Protein AF-A0A354CUE6-F1 (afdb_monomer_lite)

Structure (mmCIF, N/CA/C/O backbone):
data_AF-A0A354CUE6-F1
#
_entry.id   AF-A0A354CUE6-F1
#
loop_
_atom_site.group_PDB
_atom_site.id
_atom_site.type_symbol
_atom_site.label_atom_id
_atom_site.label_alt_id
_atom_site.label_comp_id
_atom_site.label_asym_id
_atom_site.label_entity_id
_atom_site.label_seq_id
_atom_site.pdbx_PDB_ins_code
_atom_site.Cartn_x
_atom_site.Cartn_y
_atom_site.Cartn_z
_atom_site.occupancy
_atom_site.B_iso_or_equiv
_atom_site.auth_seq_id
_atom_site.auth_comp_id
_atom_site.auth_asym_id
_atom_site.auth_atom_id
_atom_site.pdbx_PDB_model_num
ATOM 1 N N . MET A 1 1 ? 5.787 -2.989 -4.751 1.00 74.19 1 MET A N 1
ATOM 2 C CA . MET A 1 1 ? 6.598 -3.517 -5.867 1.00 74.19 1 MET A CA 1
ATOM 3 C C . MET A 1 1 ? 5.844 -4.513 -6.741 1.00 74.19 1 MET A C 1
ATOM 5 O O . MET A 1 1 ? 5.802 -4.292 -7.927 1.00 74.19 1 MET A O 1
ATOM 9 N N . HIS A 1 2 ? 5.244 -5.607 -6.260 1.00 87.25 2 HIS A N 1
ATOM 10 C CA . HIS A 1 2 ? 4.700 -6.637 -7.185 1.00 87.25 2 HIS A CA 1
ATOM 11 C C . HIS A 1 2 ? 3.202 -6.506 -7.496 1.00 87.25 2 HIS A C 1
ATOM 13 O O . HIS A 1 2 ? 2.696 -7.098 -8.444 1.00 87.25 2 HIS A O 1
ATOM 19 N N . ILE A 1 3 ? 2.476 -5.726 -6.699 1.00 94.69 3 ILE A N 1
ATOM 20 C CA . ILE A 1 3 ? 1.024 -5.592 -6.803 1.00 94.69 3 ILE A CA 1
ATOM 21 C C . ILE A 1 3 ? 0.694 -4.308 -7.564 1.00 94.69 3 ILE A C 1
ATOM 23 O O . ILE A 1 3 ? 1.012 -3.208 -7.101 1.00 94.69 3 ILE A O 1
ATOM 27 N N . LYS A 1 4 ? 0.039 -4.469 -8.719 1.00 95.44 4 LYS A N 1
ATOM 28 C CA . LYS A 1 4 ? -0.438 -3.362 -9.558 1.00 95.44 4 LYS A CA 1
ATOM 29 C C . LYS A 1 4 ? -1.588 -2.604 -8.898 1.00 95.44 4 LYS A C 1
ATOM 31 O O . LYS A 1 4 ? -1.525 -1.390 -8.752 1.00 95.44 4 LYS A O 1
ATOM 36 N N . ASP A 1 5 ? -2.620 -3.334 -8.481 1.00 97.38 5 ASP A N 1
ATOM 37 C CA . ASP A 1 5 ? -3.802 -2.782 -7.815 1.00 97.38 5 ASP A CA 1
ATOM 38 C C . ASP A 1 5 ? -3.621 -2.831 -6.292 1.00 97.38 5 ASP A C 1
ATOM 40 O O . ASP A 1 5 ? -4.004 -3.788 -5.612 1.00 97.38 5 ASP A O 1
ATOM 44 N N . LYS A 1 6 ? -2.935 -1.808 -5.775 1.00 96.94 6 LYS A N 1
ATOM 45 C CA . LYS A 1 6 ? -2.533 -1.717 -4.365 1.00 96.94 6 LYS A CA 1
ATOM 46 C C . LYS A 1 6 ? -3.737 -1.569 -3.440 1.00 96.94 6 LYS A C 1
ATOM 48 O O . LYS A 1 6 ? -3.781 -2.234 -2.407 1.00 96.94 6 LYS A O 1
ATOM 53 N N . GLN A 1 7 ? -4.719 -0.754 -3.835 1.00 98.12 7 GLN A N 1
ATOM 54 C CA . GLN A 1 7 ? -5.932 -0.529 -3.049 1.00 98.12 7 GLN A CA 1
ATOM 55 C C . GLN A 1 7 ? -6.673 -1.848 -2.836 1.00 98.12 7 GLN A C 1
ATOM 57 O O . GLN A 1 7 ? -6.883 -2.250 -1.696 1.00 98.12 7 GLN A O 1
ATOM 62 N N . ARG A 1 8 ? -6.957 -2.593 -3.913 1.00 98.19 8 ARG A N 1
ATOM 63 C CA . ARG A 1 8 ? -7.687 -3.862 -3.808 1.00 98.19 8 ARG A CA 1
ATOM 64 C C . ARG A 1 8 ? -6.959 -4.905 -2.961 1.00 98.19 8 ARG A C 1
ATOM 66 O O . ARG A 1 8 ? -7.603 -5.712 -2.291 1.00 98.19 8 ARG A O 1
ATOM 73 N N . ALA A 1 9 ? -5.628 -4.939 -3.006 1.00 97.75 9 ALA A N 1
ATOM 74 C CA . ALA A 1 9 ? -4.852 -5.849 -2.168 1.00 97.75 9 ALA A CA 1
ATOM 75 C C . ALA A 1 9 ? -4.930 -5.477 -0.681 1.00 97.75 9 ALA A C 1
ATOM 77 O O . ALA A 1 9 ? -5.108 -6.361 0.157 1.00 97.75 9 ALA A O 1
ATOM 78 N N . ILE A 1 10 ? -4.844 -4.185 -0.365 1.00 97.94 10 ILE A N 1
ATOM 79 C CA . ILE A 1 10 ? -4.950 -3.681 1.006 1.00 97.94 10 ILE A CA 1
ATOM 80 C C . ILE A 1 10 ? -6.376 -3.869 1.548 1.00 97.94 10 ILE A C 1
ATOM 82 O O . ILE A 1 10 ? -6.524 -4.313 2.683 1.00 97.94 10 ILE A O 1
ATOM 86 N N . ASP A 1 11 ? -7.413 -3.654 0.734 1.00 97.88 11 ASP A N 1
ATOM 87 C CA . ASP A 1 11 ? -8.810 -3.910 1.117 1.00 97.88 11 ASP A CA 1
ATOM 88 C C . ASP A 1 11 ? -9.035 -5.382 1.483 1.00 97.88 11 ASP A C 1
ATOM 90 O O . ASP A 1 11 ? -9.671 -5.696 2.490 1.00 97.88 11 ASP A O 1
ATOM 94 N N . LYS A 1 12 ? -8.471 -6.309 0.694 1.00 97.69 12 LYS A N 1
ATOM 95 C CA . LYS A 1 12 ? -8.528 -7.746 1.000 1.00 97.69 12 LYS A CA 1
ATOM 96 C C . LYS A 1 12 ? -7.814 -8.083 2.303 1.00 97.69 12 LYS A C 1
ATOM 98 O O . LYS A 1 12 ? -8.321 -8.906 3.057 1.00 97.69 12 LYS A O 1
ATOM 103 N N . ALA A 1 13 ? -6.653 -7.478 2.558 1.00 96.88 13 ALA A N 1
ATOM 104 C CA . 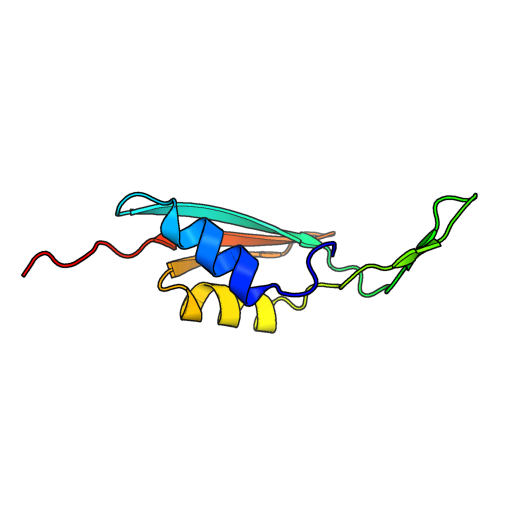ALA A 1 13 ? -5.940 -7.680 3.812 1.00 96.88 13 ALA A CA 1
ATOM 105 C C . ALA A 1 13 ? -6.779 -7.182 4.997 1.00 96.88 13 ALA A C 1
ATOM 107 O O . ALA A 1 13 ? -6.971 -7.931 5.948 1.00 96.88 13 ALA A O 1
ATOM 108 N N . ALA A 1 14 ? -7.345 -5.975 4.902 1.00 96.62 14 ALA A N 1
ATOM 109 C CA . ALA A 1 14 ? -8.199 -5.396 5.936 1.00 96.62 14 ALA A CA 1
ATOM 110 C C . ALA A 1 14 ? -9.436 -6.260 6.228 1.00 96.62 14 ALA A C 1
ATOM 112 O O . ALA A 1 14 ? -9.742 -6.514 7.389 1.00 96.62 14 ALA A O 1
ATOM 113 N N . ALA A 1 15 ? -10.097 -6.787 5.192 1.00 96.31 15 ALA A N 1
ATOM 114 C CA . ALA A 1 15 ? -11.283 -7.634 5.336 1.00 96.31 15 ALA A CA 1
ATOM 115 C C . ALA A 1 15 ? -11.031 -8.962 6.079 1.00 96.31 15 ALA A C 1
ATOM 117 O O . ALA A 1 15 ? -11.984 -9.576 6.560 1.00 96.31 15 ALA A O 1
ATOM 118 N N . LEU A 1 16 ? -9.775 -9.415 6.161 1.00 96.50 16 LEU A N 1
ATOM 119 C CA . LEU A 1 16 ? -9.377 -10.631 6.879 1.00 96.50 16 LEU A CA 1
ATOM 120 C C . LEU A 1 16 ? -8.992 -10.369 8.342 1.00 96.50 16 LEU A C 1
ATOM 122 O O . LEU A 1 16 ? -8.795 -11.323 9.095 1.00 96.50 16 LEU A O 1
ATOM 126 N N . LEU A 1 17 ? -8.851 -9.106 8.750 1.00 95.88 17 LEU A N 1
ATOM 127 C CA . LEU A 1 17 ? -8.473 -8.757 10.116 1.00 95.88 17 LEU A CA 1
ATOM 128 C C . LEU A 1 17 ? -9.682 -8.861 11.048 1.00 95.88 17 LEU A C 1
ATOM 130 O O . LEU A 1 17 ? -10.796 -8.455 10.714 1.00 95.88 17 LEU A O 1
ATOM 134 N N . SER A 1 18 ? -9.442 -9.369 12.256 1.00 94.50 18 SER A N 1
ATOM 135 C CA . SER A 1 18 ? -10.369 -9.184 13.370 1.00 94.50 18 SER A CA 1
ATOM 136 C C . SER A 1 18 ? -10.418 -7.710 13.782 1.00 94.50 18 SER A C 1
ATOM 138 O O . SER A 1 18 ? -9.542 -6.916 13.422 1.00 94.50 18 SER A O 1
ATOM 140 N N . ASP A 1 19 ? -11.397 -7.348 14.608 1.00 91.94 19 ASP A N 1
ATOM 141 C CA . ASP A 1 19 ? -11.370 -6.061 15.304 1.00 91.94 19 ASP A CA 1
ATOM 142 C C . ASP A 1 19 ? -10.040 -5.889 16.054 1.00 91.94 19 ASP A C 1
ATOM 144 O O . ASP A 1 19 ? -9.516 -6.850 16.626 1.00 91.94 19 ASP A O 1
ATOM 148 N N . GLU A 1 20 ? -9.465 -4.682 15.991 1.00 92.88 20 GLU A N 1
ATOM 149 C CA . GLU A 1 20 ? -8.140 -4.345 16.546 1.00 92.88 20 GLU A CA 1
ATOM 150 C C . GLU A 1 20 ? -6.974 -5.178 15.957 1.00 92.88 20 GLU A C 1
ATOM 152 O O . GLU A 1 20 ? -5.836 -5.101 16.431 1.00 92.88 20 GLU A O 1
ATOM 157 N N . GLY A 1 21 ? -7.225 -5.964 14.903 1.00 96.00 21 GLY A N 1
ATOM 158 C CA . GLY A 1 21 ? -6.216 -6.747 14.201 1.00 96.00 21 GLY A CA 1
ATOM 159 C C . GLY A 1 21 ? -5.133 -5.850 13.606 1.00 96.00 21 GLY A C 1
ATOM 160 O O . GLY A 1 21 ? -5.404 -4.752 13.117 1.00 96.00 21 GLY A O 1
ATOM 161 N N . ARG A 1 22 ? -3.879 -6.306 13.652 1.00 96.94 22 ARG A N 1
ATOM 162 C CA . ARG A 1 22 ? -2.733 -5.533 13.157 1.00 96.94 22 ARG A CA 1
ATOM 163 C C . ARG A 1 22 ? -2.410 -5.889 11.717 1.00 96.94 22 ARG A C 1
ATOM 165 O O . ARG A 1 22 ? -2.322 -7.064 11.372 1.00 96.94 22 ARG A O 1
ATOM 172 N N . PHE A 1 23 ? -2.126 -4.868 10.922 1.00 97.56 23 PHE A N 1
ATOM 173 C CA . PHE A 1 23 ? -1.522 -5.020 9.607 1.00 97.56 23 PHE A CA 1
ATOM 174 C C . PHE A 1 23 ? -0.186 -4.283 9.589 1.00 97.56 23 PHE A C 1
ATOM 176 O O . PHE A 1 23 ? -0.088 -3.112 9.959 1.00 97.56 23 PHE A O 1
ATOM 183 N N . VAL A 1 24 ? 0.868 -5.010 9.222 1.00 98.00 24 VAL A N 1
ATOM 184 C CA . VAL A 1 24 ? 2.228 -4.478 9.129 1.00 98.00 24 VAL A CA 1
ATOM 185 C C . VAL A 1 24 ? 2.705 -4.675 7.703 1.00 98.00 24 VAL A C 1
ATOM 187 O O . VAL A 1 24 ? 2.731 -5.799 7.205 1.00 98.00 24 VAL A O 1
ATOM 190 N N . LEU A 1 25 ? 3.067 -3.578 7.046 1.00 97.69 25 LEU A N 1
ATOM 191 C CA . LEU A 1 25 ? 3.471 -3.564 5.646 1.00 97.69 25 LEU A CA 1
ATOM 192 C C . LEU A 1 25 ? 4.829 -2.888 5.510 1.00 97.69 25 LEU A C 1
ATOM 194 O O . LEU A 1 25 ? 4.995 -1.735 5.897 1.00 97.69 25 LEU A O 1
ATOM 198 N N . SER A 1 26 ? 5.781 -3.602 4.920 1.00 97.50 26 SER A N 1
ATOM 199 C CA . SER A 1 26 ? 7.038 -3.027 4.448 1.00 97.50 26 SER A CA 1
ATOM 200 C C . SER A 1 26 ? 6.928 -2.750 2.953 1.00 97.50 26 SER A C 1
ATOM 202 O O . SER A 1 26 ? 6.481 -3.623 2.205 1.00 97.50 26 SER A O 1
ATOM 204 N N . ILE A 1 27 ? 7.342 -1.561 2.520 1.00 97.25 27 ILE A N 1
ATOM 205 C CA . ILE A 1 27 ? 7.474 -1.210 1.104 1.00 97.25 27 ILE A CA 1
ATOM 206 C C . ILE A 1 27 ? 8.909 -0.797 0.795 1.00 97.25 27 ILE A C 1
ATOM 208 O O . ILE A 1 27 ? 9.549 -0.097 1.585 1.00 97.25 27 ILE A O 1
ATOM 212 N N . ASP A 1 28 ? 9.407 -1.237 -0.356 1.00 95.19 28 ASP A N 1
ATOM 213 C CA . ASP A 1 28 ? 10.727 -0.855 -0.856 1.00 95.19 28 ASP A CA 1
ATOM 214 C C . ASP A 1 28 ? 10.719 0.619 -1.284 1.00 95.19 28 ASP A C 1
ATOM 216 O O . ASP A 1 28 ? 9.701 1.152 -1.731 1.00 95.19 28 ASP A O 1
ATOM 220 N N . LYS A 1 29 ? 11.867 1.281 -1.149 1.00 95.44 29 LYS A N 1
ATOM 221 C CA . LYS A 1 29 ? 12.091 2.625 -1.683 1.00 95.44 29 LYS A CA 1
ATOM 222 C C . LYS A 1 29 ? 12.392 2.622 -3.178 1.00 95.44 29 LYS A C 1
ATOM 224 O O . LYS A 1 29 ? 12.244 3.671 -3.805 1.00 95.44 29 LYS A O 1
ATOM 229 N N . ASN A 1 30 ? 12.827 1.496 -3.743 1.00 93.12 30 ASN A 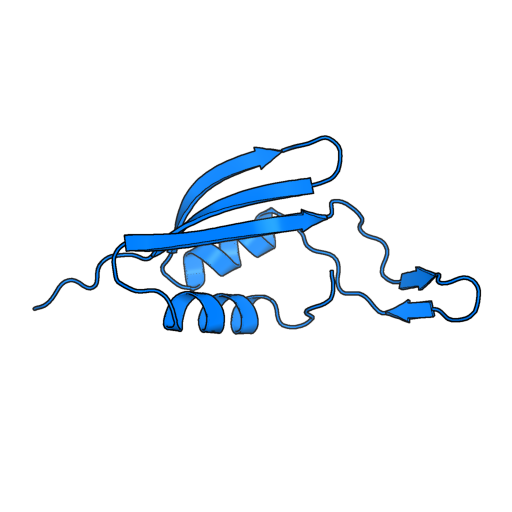N 1
ATOM 230 C CA . ASN A 1 30 ? 13.185 1.419 -5.150 1.00 93.12 30 ASN A CA 1
ATOM 231 C C . ASN A 1 30 ? 11.979 1.746 -6.054 1.00 93.12 30 ASN A C 1
ATOM 233 O O . ASN A 1 30 ? 10.903 1.160 -5.924 1.00 93.12 30 ASN A O 1
ATOM 237 N N . GLN A 1 31 ? 12.189 2.690 -6.975 1.00 93.62 31 GLN A N 1
ATOM 238 C CA . GLN A 1 31 ? 11.209 3.15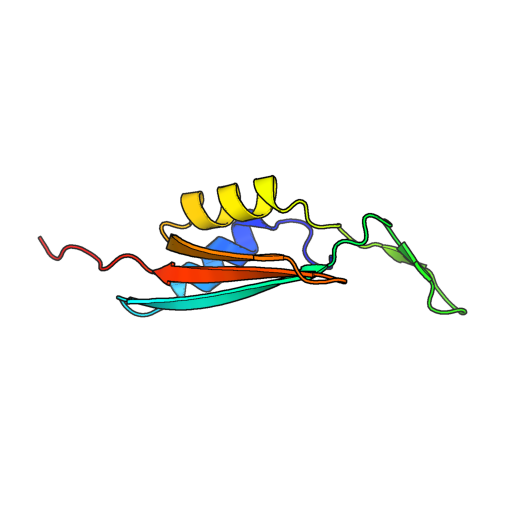5 -7.958 1.00 93.62 31 GLN A CA 1
ATOM 239 C C . GLN A 1 31 ? 11.426 2.574 -9.364 1.00 93.62 31 GLN A C 1
ATOM 241 O O . GLN A 1 31 ? 10.718 2.944 -10.304 1.00 93.62 31 GLN A O 1
ATOM 246 N N . ASP A 1 32 ? 12.375 1.651 -9.523 1.00 94.19 32 ASP A N 1
ATOM 247 C CA . ASP A 1 32 ? 12.586 0.925 -10.769 1.00 94.19 32 ASP A CA 1
ATOM 248 C C . ASP A 1 32 ? 11.340 0.124 -11.144 1.00 94.19 32 ASP A C 1
ATOM 250 O O . ASP A 1 32 ? 10.717 -0.535 -10.318 1.00 94.19 32 ASP A O 1
ATOM 254 N N . ARG A 1 33 ? 10.979 0.146 -12.428 1.00 94.31 33 ARG A N 1
ATOM 255 C CA . ARG A 1 33 ? 9.820 -0.602 -12.947 1.00 94.31 33 ARG A CA 1
ATOM 256 C C . ARG A 1 33 ? 10.148 -2.019 -13.377 1.00 94.31 33 ARG A C 1
ATOM 258 O O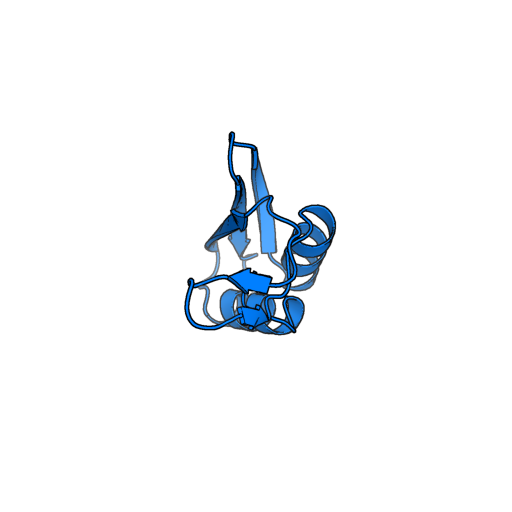 . ARG A 1 33 ? 9.258 -2.741 -13.810 1.00 94.31 33 ARG A O 1
ATOM 265 N N . TYR A 1 34 ? 11.412 -2.412 -13.285 1.00 95.44 34 TYR A N 1
ATOM 266 C CA . TYR A 1 34 ? 11.854 -3.733 -13.683 1.00 95.44 34 TYR A CA 1
ATOM 267 C C . TYR A 1 34 ? 12.868 -4.267 -12.687 1.00 95.44 34 TYR A C 1
ATOM 269 O O . TYR A 1 34 ? 13.798 -3.560 -12.311 1.00 95.44 34 TYR A O 1
ATOM 277 N N . ILE A 1 35 ? 12.716 -5.534 -12.319 1.00 93.44 35 ILE A N 1
ATOM 278 C CA . ILE A 1 35 ? 13.782 -6.301 -11.680 1.00 93.44 35 ILE A CA 1
ATOM 279 C C . ILE A 1 35 ? 14.515 -7.041 -12.791 1.00 93.44 35 ILE A C 1
ATOM 281 O O . ILE A 1 35 ? 13.921 -7.869 -13.487 1.00 93.44 35 ILE A O 1
ATOM 285 N N . ASP A 1 36 ? 15.795 -6.728 -12.969 1.00 94.06 36 ASP A N 1
ATOM 286 C CA . ASP A 1 36 ? 16.675 -7.497 -13.842 1.00 94.06 36 ASP A CA 1
ATOM 287 C C . ASP A 1 36 ? 17.219 -8.705 -13.071 1.00 94.06 36 ASP A C 1
ATOM 289 O O . ASP A 1 36 ? 17.856 -8.568 -12.028 1.00 94.06 36 ASP A O 1
ATOM 293 N N . THR A 1 37 ? 16.927 -9.899 -13.575 1.00 93.88 37 THR A N 1
ATOM 294 C CA . THR A 1 37 ? 17.366 -11.170 -12.979 1.00 93.88 37 THR A CA 1
ATOM 295 C C . THR A 1 37 ? 18.661 -11.693 -13.608 1.00 93.88 37 THR A C 1
ATOM 297 O O . THR A 1 37 ? 19.103 -12.791 -13.281 1.00 93.88 37 THR A O 1
ATOM 300 N N . GLY A 1 38 ? 19.247 -10.953 -14.557 1.00 95.62 38 GLY A N 1
ATOM 301 C CA . GLY A 1 38 ? 20.377 -11.369 -15.391 1.00 95.62 38 GLY A CA 1
ATOM 302 C C . GLY A 1 38 ? 19.976 -12.207 -16.610 1.00 95.62 38 GLY A C 1
ATOM 303 O O . GLY A 1 38 ? 20.720 -12.263 -17.585 1.00 95.62 38 GLY A O 1
ATOM 304 N N . VAL A 1 39 ? 18.791 -12.830 -16.586 1.00 95.75 39 VAL A N 1
ATOM 305 C CA . VAL A 1 39 ? 18.244 -13.643 -17.694 1.00 95.75 39 VAL A CA 1
ATOM 306 C C . VAL A 1 39 ? 16.897 -13.137 -18.210 1.00 95.75 39 VAL A C 1
ATOM 308 O O . VAL A 1 39 ? 16.497 -13.448 -19.327 1.00 95.75 39 VAL A O 1
ATOM 311 N N . SER A 1 40 ? 16.181 -12.357 -17.402 1.00 94.88 40 SER A N 1
ATOM 312 C CA . SER A 1 40 ? 14.883 -11.776 -17.748 1.00 94.88 40 SER A CA 1
ATOM 313 C C . SER A 1 40 ? 14.642 -10.478 -16.980 1.00 94.88 40 SER A C 1
ATOM 315 O O . SER A 1 40 ? 15.230 -10.261 -15.916 1.00 94.88 40 SER A O 1
ATOM 317 N N . LYS A 1 41 ? 13.748 -9.634 -17.503 1.00 95.12 41 LYS A N 1
ATOM 318 C CA . LYS A 1 41 ? 13.260 -8.432 -16.820 1.00 95.12 41 LYS A CA 1
ATOM 319 C C . LYS A 1 41 ? 11.817 -8.648 -16.394 1.00 95.12 41 LYS A C 1
ATOM 321 O O . LYS A 1 41 ? 10.954 -8.874 -17.238 1.00 95.12 41 LYS A O 1
ATOM 326 N N . ILE A 1 42 ? 11.569 -8.568 -15.093 1.00 94.12 42 ILE A N 1
ATOM 327 C CA . ILE A 1 42 ? 10.234 -8.713 -14.510 1.00 94.12 42 ILE A CA 1
ATOM 328 C C . ILE A 1 42 ? 9.679 -7.314 -14.276 1.00 94.12 42 ILE A C 1
ATOM 330 O O . ILE A 1 42 ? 10.290 -6.546 -13.538 1.00 94.12 42 ILE A O 1
ATOM 334 N N . GLU A 1 43 ? 8.544 -6.980 -14.895 1.00 94.88 43 GLU A N 1
ATOM 335 C CA . GLU A 1 43 ? 7.852 -5.721 -14.605 1.00 94.88 43 GLU A CA 1
ATOM 336 C C . GLU A 1 43 ? 7.380 -5.709 -13.145 1.00 94.88 43 GLU A C 1
ATOM 338 O O . GLU A 1 43 ? 6.786 -6.669 -12.650 1.00 94.88 43 GLU A O 1
ATOM 343 N N . ILE A 1 44 ? 7.632 -4.595 -12.469 1.00 95.62 44 ILE A N 1
ATOM 344 C CA . ILE A 1 44 ? 7.155 -4.306 -11.127 1.00 95.62 44 ILE A CA 1
ATOM 345 C C . ILE A 1 44 ? 6.439 -2.953 -11.096 1.00 95.62 44 ILE A C 1
ATOM 347 O O . ILE A 1 44 ? 6.636 -2.064 -11.921 1.00 95.62 44 ILE A O 1
ATOM 351 N N . TYR A 1 45 ? 5.591 -2.815 -10.091 1.00 95.94 45 TYR A N 1
ATOM 352 C CA . TYR A 1 45 ? 4.788 -1.661 -9.725 1.00 95.94 45 TYR A CA 1
ATOM 353 C C . TYR A 1 45 ? 5.316 -1.090 -8.395 1.00 95.94 45 TYR A C 1
ATOM 355 O O . TYR A 1 45 ? 4.855 -1.507 -7.316 1.00 95.94 45 TYR A O 1
ATOM 363 N N . PRO A 1 46 ? 6.305 -0.177 -8.441 1.00 95.50 46 PRO A N 1
ATOM 364 C CA . PRO A 1 46 ? 6.836 0.515 -7.271 1.00 95.50 46 PRO A CA 1
ATOM 365 C C . PRO A 1 46 ? 5.763 1.070 -6.346 1.00 95.50 46 PRO A C 1
ATOM 367 O O . PRO A 1 46 ? 4.630 1.328 -6.760 1.00 95.50 46 PRO A O 1
ATOM 370 N N . ASP A 1 47 ? 6.108 1.182 -5.072 1.00 96.25 47 ASP A N 1
ATOM 371 C CA . ASP A 1 47 ? 5.234 1.767 -4.064 1.00 96.25 47 ASP A CA 1
ATOM 372 C C . ASP A 1 47 ? 5.649 3.220 -3.822 1.00 96.25 47 ASP A C 1
ATOM 374 O O . ASP A 1 47 ? 6.839 3.521 -3.753 1.00 96.25 47 ASP A O 1
ATOM 378 N N . ASP A 1 48 ? 4.668 4.099 -3.640 1.00 95.38 48 ASP A N 1
ATOM 379 C CA . ASP A 1 48 ? 4.876 5.425 -3.067 1.00 95.38 48 ASP A CA 1
ATOM 380 C C . ASP A 1 48 ? 4.290 5.432 -1.642 1.00 95.38 48 ASP A C 1
ATOM 382 O O . ASP A 1 48 ? 3.155 4.982 -1.440 1.00 95.38 48 ASP A O 1
ATOM 386 N N . PRO A 1 49 ? 5.030 5.901 -0.622 1.00 96.81 49 PRO A N 1
ATOM 387 C CA . PRO A 1 49 ? 4.562 5.861 0.760 1.00 96.81 49 PRO A CA 1
ATOM 388 C C . PRO A 1 49 ? 3.288 6.685 1.000 1.00 96.81 49 PRO A C 1
ATOM 390 O O . PRO A 1 49 ? 2.495 6.317 1.868 1.00 96.81 49 PRO A O 1
ATOM 393 N N . LYS A 1 50 ? 3.054 7.773 0.254 1.00 97.00 50 LYS A N 1
ATOM 394 C CA . LYS A 1 50 ? 1.830 8.579 0.383 1.00 97.00 50 LYS A CA 1
ATOM 395 C C . LYS A 1 50 ? 0.639 7.843 -0.219 1.00 97.00 50 LYS A C 1
ATOM 397 O O . LYS A 1 50 ? -0.413 7.791 0.419 1.00 97.00 50 LYS A O 1
ATOM 402 N N . ASP A 1 51 ? 0.819 7.220 -1.380 1.00 97.44 51 ASP A N 1
ATOM 403 C CA . ASP A 1 51 ? -0.228 6.420 -2.024 1.00 97.44 51 ASP A CA 1
ATOM 404 C C . ASP A 1 51 ? -0.612 5.207 -1.166 1.00 97.44 51 ASP A C 1
ATOM 406 O O . ASP A 1 51 ? -1.794 4.910 -0.980 1.00 97.44 51 ASP A O 1
ATOM 410 N N . ILE A 1 52 ? 0.375 4.532 -0.569 1.00 97.94 52 ILE A N 1
ATOM 411 C CA . ILE A 1 52 ? 0.144 3.413 0.355 1.00 97.94 52 ILE A CA 1
ATOM 412 C C . ILE A 1 52 ? -0.578 3.877 1.623 1.00 97.94 52 ILE A C 1
ATOM 414 O O . ILE A 1 52 ? -1.527 3.219 2.057 1.00 97.94 52 ILE A O 1
ATOM 418 N N . ALA A 1 53 ? -0.193 5.022 2.197 1.00 97.94 53 ALA A N 1
ATOM 419 C CA . ALA A 1 53 ? -0.892 5.599 3.344 1.00 97.94 53 ALA A CA 1
ATOM 420 C C . ALA A 1 53 ? -2.363 5.916 3.019 1.00 97.94 53 ALA A C 1
ATOM 422 O O . ALA A 1 53 ? -3.249 5.645 3.835 1.00 97.94 53 ALA A O 1
ATOM 423 N N . ALA A 1 54 ? -2.634 6.447 1.823 1.00 98.12 54 ALA A N 1
ATOM 424 C CA . ALA A 1 54 ? -3.992 6.685 1.348 1.00 98.12 54 ALA A CA 1
ATOM 425 C C . ALA A 1 54 ? -4.772 5.370 1.209 1.00 98.12 54 ALA A C 1
ATOM 427 O O . ALA A 1 54 ? -5.890 5.276 1.716 1.00 98.12 54 ALA A O 1
ATOM 428 N N . CYS A 1 55 ? -4.163 4.332 0.625 1.00 98.19 55 CYS A N 1
ATOM 429 C CA . CYS A 1 55 ? -4.798 3.021 0.493 1.00 98.19 55 CYS A CA 1
ATOM 430 C C . CYS A 1 55 ? -5.175 2.408 1.849 1.00 98.19 55 CYS A C 1
ATOM 432 O O . CYS A 1 55 ? -6.299 1.939 2.025 1.00 98.19 55 CYS A O 1
ATOM 434 N N . ILE A 1 56 ? -4.259 2.460 2.822 1.00 97.81 56 ILE A N 1
ATOM 435 C CA . ILE A 1 56 ? -4.479 2.003 4.204 1.00 97.81 56 ILE A CA 1
ATOM 436 C C . ILE A 1 56 ? -5.666 2.731 4.841 1.00 97.81 56 ILE A C 1
ATOM 438 O O . ILE A 1 56 ? -6.533 2.096 5.444 1.00 97.81 56 ILE A O 1
ATOM 442 N N . LYS A 1 57 ? -5.715 4.062 4.703 1.00 97.00 57 LYS A N 1
ATOM 443 C CA . LYS A 1 57 ? -6.796 4.886 5.257 1.00 97.00 57 LYS A CA 1
ATOM 444 C C . LYS A 1 57 ? -8.143 4.557 4.609 1.00 97.00 57 LYS A C 1
ATOM 446 O O . LYS A 1 57 ? -9.142 4.442 5.318 1.00 97.00 57 LYS A O 1
ATOM 451 N N . ASN A 1 58 ? -8.166 4.393 3.287 1.00 97.12 58 ASN A N 1
ATOM 452 C CA . ASN A 1 58 ? -9.367 4.038 2.528 1.00 97.12 58 ASN A CA 1
ATOM 453 C C . ASN A 1 58 ? -9.908 2.657 2.922 1.00 97.12 58 ASN A C 1
ATOM 455 O O . ASN A 1 58 ? -11.119 2.482 3.002 1.00 97.12 58 ASN A O 1
ATOM 459 N N . ALA A 1 59 ? -9.021 1.718 3.263 1.00 96.44 59 ALA A N 1
ATOM 460 C CA . ALA A 1 59 ? -9.379 0.389 3.757 1.00 96.44 59 ALA A CA 1
ATOM 461 C C . ALA A 1 59 ? -9.888 0.380 5.216 1.00 9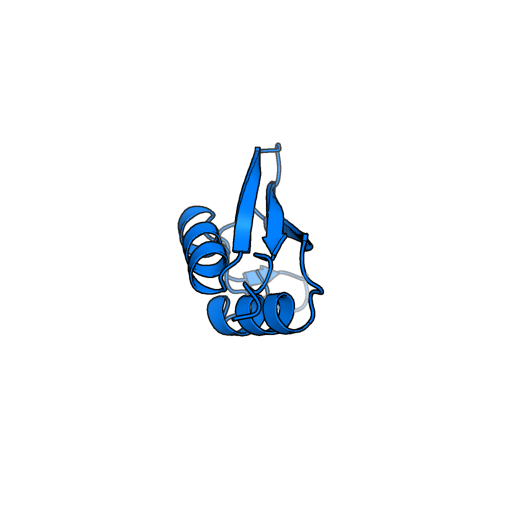6.44 59 ALA A C 1
ATOM 463 O O . ALA A 1 59 ? -10.045 -0.679 5.818 1.00 96.44 59 ALA A O 1
ATOM 464 N N . GLY A 1 60 ? -10.114 1.550 5.824 1.00 95.00 60 GLY A N 1
ATOM 465 C CA . GLY A 1 60 ? -10.670 1.666 7.172 1.00 95.00 60 GLY A CA 1
ATOM 466 C C . GLY A 1 60 ? -9.681 1.367 8.301 1.00 95.00 60 GLY A C 1
ATOM 467 O O . GLY A 1 60 ? -10.088 1.323 9.460 1.00 95.00 60 GLY A O 1
ATOM 468 N N . MET A 1 61 ? -8.391 1.208 8.006 1.00 96.44 61 MET A N 1
ATOM 469 C CA . MET A 1 61 ? -7.355 1.015 9.021 1.00 96.44 61 MET A CA 1
ATOM 470 C C . MET A 1 61 ? -6.809 2.355 9.526 1.00 96.44 61 MET A C 1
ATOM 472 O O . MET A 1 61 ? -6.790 3.361 8.813 1.00 96.44 61 MET A O 1
ATOM 476 N N . ILE A 1 62 ? -6.334 2.372 10.771 1.00 96.19 62 ILE A N 1
ATOM 477 C CA . ILE A 1 62 ? -5.685 3.533 11.387 1.00 96.19 62 ILE A CA 1
ATOM 478 C C . ILE A 1 62 ? -4.175 3.310 11.364 1.00 96.19 62 ILE A C 1
ATOM 480 O O . ILE A 1 62 ? -3.684 2.290 11.850 1.00 96.19 62 ILE A O 1
ATOM 484 N N . LEU A 1 63 ? -3.433 4.272 10.811 1.00 96.69 63 LEU A N 1
ATOM 485 C CA . LEU A 1 63 ? -1.974 4.269 10.857 1.00 96.69 63 LEU A CA 1
ATOM 486 C C . LEU A 1 63 ? -1.508 4.570 12.284 1.00 96.69 63 LEU A C 1
ATOM 488 O O . LEU A 1 63 ? -1.748 5.659 12.795 1.00 96.69 63 LEU A O 1
ATOM 492 N N . ASN A 1 64 ? -0.836 3.606 12.909 1.00 96.00 64 ASN A N 1
ATOM 493 C CA . ASN A 1 64 ? -0.294 3.746 14.257 1.00 96.00 64 ASN A CA 1
ATOM 494 C C . ASN A 1 64 ? 1.138 4.297 14.230 1.00 96.00 64 ASN A C 1
ATOM 496 O O . ASN A 1 64 ? 1.487 5.164 15.022 1.00 96.00 64 ASN A O 1
ATOM 500 N N . SER A 1 65 ? 1.974 3.811 13.308 1.00 97.31 65 SER A N 1
ATOM 501 C CA . SER A 1 65 ? 3.324 4.341 13.100 1.00 97.31 65 SER A CA 1
ATOM 502 C C . SER A 1 65 ? 3.812 4.115 11.673 1.00 97.31 65 SER A C 1
ATOM 504 O O . SER A 1 65 ? 3.468 3.115 11.040 1.00 97.31 65 SER A O 1
ATOM 506 N N . LEU A 1 66 ? 4.663 5.025 11.202 1.00 98.06 66 LEU A N 1
ATOM 507 C CA . LEU A 1 66 ? 5.437 4.893 9.973 1.00 98.06 66 LEU A CA 1
ATOM 508 C C . LEU A 1 66 ? 6.917 5.044 10.320 1.00 98.06 66 LEU A C 1
ATOM 510 O O . LEU A 1 66 ? 7.329 6.084 10.830 1.00 98.06 66 LEU A O 1
ATOM 514 N N . THR A 1 67 ? 7.708 4.011 10.053 1.00 98.25 67 THR A N 1
ATOM 515 C CA . THR A 1 67 ? 9.151 4.021 10.295 1.00 98.25 67 THR A CA 1
ATOM 516 C C . THR A 1 67 ? 9.889 3.960 8.972 1.00 98.25 67 THR A C 1
ATOM 518 O O . THR A 1 67 ? 9.740 3.013 8.201 1.00 98.25 67 THR A O 1
ATOM 521 N N . GLU A 1 68 ? 10.709 4.969 8.715 1.00 98.19 68 GLU A N 1
ATOM 522 C CA . GLU A 1 68 ? 11.643 4.960 7.600 1.00 98.19 68 GLU A CA 1
ATOM 523 C C . GLU A 1 68 ? 12.941 4.262 8.014 1.00 98.19 68 GLU A C 1
ATOM 525 O O . GLU A 1 68 ? 13.520 4.544 9.061 1.00 98.19 68 GLU A O 1
ATOM 530 N N . THR A 1 69 ? 13.410 3.348 7.174 1.00 97.19 69 THR A N 1
ATOM 531 C CA . THR A 1 69 ? 14.714 2.693 7.313 1.00 97.19 69 THR A CA 1
ATOM 532 C C . THR A 1 69 ? 15.611 3.086 6.144 1.00 97.19 69 THR A C 1
ATOM 534 O O . THR A 1 69 ? 15.199 3.826 5.248 1.00 97.19 69 THR A O 1
ATOM 537 N N . LYS A 1 70 ? 16.839 2.560 6.095 1.00 96.38 70 LYS A N 1
ATOM 538 C CA . LYS A 1 70 ? 17.731 2.774 4.948 1.00 96.38 70 LYS A CA 1
ATOM 539 C C . LYS A 1 70 ? 17.109 2.310 3.621 1.00 96.38 70 LYS A C 1
ATOM 541 O O . LYS A 1 70 ? 17.319 2.968 2.609 1.00 96.38 70 LYS A O 1
ATOM 546 N N . PHE A 1 71 ? 16.334 1.225 3.631 1.00 93.06 71 PHE A N 1
ATOM 547 C CA . PHE A 1 71 ? 15.898 0.541 2.405 1.00 93.06 71 PHE A CA 1
ATOM 548 C C . PHE A 1 71 ? 14.379 0.449 2.228 1.00 93.06 71 PHE A C 1
ATOM 550 O O . PHE A 1 71 ? 13.917 0.121 1.144 1.00 93.06 71 PHE A O 1
ATOM 557 N N . ALA A 1 72 ? 13.595 0.744 3.264 1.00 97.00 72 ALA A N 1
ATOM 558 C CA . ALA A 1 72 ? 12.149 0.541 3.240 1.00 97.00 72 ALA A CA 1
ATOM 559 C C . ALA A 1 72 ? 11.397 1.539 4.123 1.00 97.00 72 ALA A C 1
ATOM 561 O O . ALA A 1 72 ? 11.967 2.098 5.067 1.00 97.00 72 ALA A O 1
ATOM 562 N N . TYR A 1 73 ? 10.103 1.689 3.852 1.00 98.12 73 TYR A N 1
ATOM 563 C CA . TYR A 1 73 ? 9.131 2.278 4.770 1.00 98.12 73 TYR A CA 1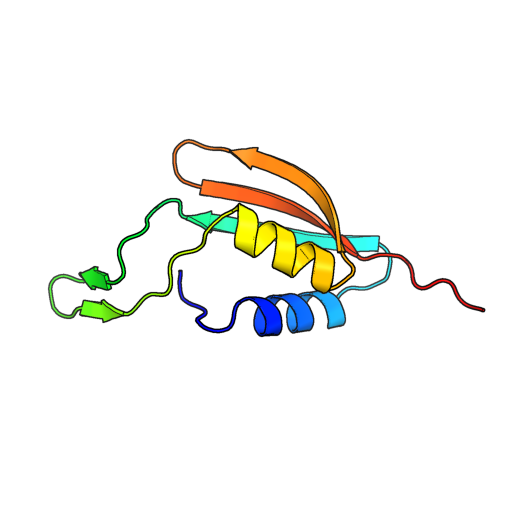
ATOM 564 C C . TYR A 1 73 ? 8.290 1.168 5.403 1.00 98.12 73 TYR A C 1
ATOM 566 O O . TYR A 1 73 ? 7.766 0.309 4.697 1.00 98.12 73 TYR A O 1
ATOM 574 N N . ILE A 1 74 ? 8.151 1.189 6.728 1.00 98.38 74 ILE A N 1
ATOM 575 C CA . ILE A 1 74 ? 7.380 0.205 7.494 1.00 98.38 74 ILE A CA 1
ATOM 576 C C . ILE A 1 74 ? 6.149 0.891 8.082 1.00 98.38 74 ILE A C 1
ATOM 578 O O . ILE A 1 74 ? 6.268 1.779 8.926 1.00 98.38 74 ILE A O 1
ATOM 582 N N . PHE A 1 75 ? 4.971 0.455 7.651 1.00 98.44 75 PHE A N 1
ATOM 583 C CA . PHE A 1 75 ? 3.674 0.876 8.165 1.00 98.44 75 PHE A CA 1
ATOM 584 C C . PHE A 1 75 ? 3.198 -0.125 9.211 1.00 98.44 75 PHE A C 1
ATOM 586 O O . PHE A 1 75 ? 3.111 -1.317 8.926 1.00 98.44 75 PHE A O 1
ATOM 593 N N . CYS A 1 76 ? 2.828 0.362 10.391 1.00 98.12 76 CYS A N 1
ATOM 594 C CA . CYS A 1 76 ? 2.110 -0.416 11.395 1.00 98.12 76 CYS A CA 1
ATOM 595 C C . CYS A 1 76 ? 0.722 0.187 11.570 1.00 98.12 76 CYS A C 1
ATOM 597 O O . CYS A 1 76 ? 0.594 1.363 11.922 1.00 98.12 76 CYS A O 1
ATOM 599 N N . THR A 1 77 ? -0.315 -0.610 11.348 1.00 97.94 77 THR A N 1
ATOM 600 C CA . THR A 1 77 ? -1.705 -0.159 11.388 1.00 97.94 77 THR A CA 1
ATOM 601 C C . THR A 1 77 ? -2.542 -1.072 12.272 1.00 97.94 77 THR A C 1
ATOM 603 O O . THR A 1 77 ? -2.162 -2.209 12.574 1.00 97.94 77 THR A O 1
ATOM 606 N N . VAL A 1 78 ? -3.690 -0.557 12.697 1.00 97.00 78 VAL A N 1
ATOM 607 C CA . VAL A 1 78 ? -4.719 -1.320 13.404 1.00 97.00 78 VAL A CA 1
ATOM 608 C C . VAL A 1 78 ? -6.034 -1.223 12.642 1.00 97.00 78 VAL A C 1
ATOM 610 O O . VAL A 1 78 ? -6.391 -0.158 12.127 1.00 97.00 78 VAL A O 1
ATOM 613 N N . HIS A 1 79 ? -6.740 -2.342 12.533 1.00 93.50 79 HIS A N 1
ATOM 614 C CA . HIS A 1 79 ? -8.080 -2.378 11.975 1.00 93.50 79 HIS A CA 1
ATOM 615 C C . HIS A 1 79 ? -9.051 -1.743 12.967 1.00 93.50 79 HIS A C 1
ATOM 617 O O . HIS A 1 79 ? -9.029 -2.060 14.160 1.00 93.50 79 HIS A O 1
ATOM 623 N N . LYS A 1 80 ? -9.895 -0.828 12.481 1.00 86.56 80 LYS A N 1
ATOM 624 C CA . LYS A 1 80 ? -10.913 -0.210 13.328 1.00 86.56 80 LYS A CA 1
ATOM 625 C C . LYS A 1 80 ? -11.836 -1.283 13.884 1.00 86.56 80 LYS A C 1
ATOM 627 O O . LYS A 1 80 ? -12.286 -2.162 13.153 1.00 86.56 80 LYS A O 1
ATOM 632 N N . ARG A 1 81 ? -12.148 -1.169 15.171 1.00 80.00 81 ARG A N 1
ATOM 633 C CA . ARG A 1 81 ? -13.251 -1.910 15.768 1.00 80.00 81 ARG A CA 1
ATOM 634 C C . ARG A 1 81 ? -14.537 -1.554 15.034 1.00 80.00 81 ARG A C 1
ATOM 636 O O . ARG A 1 81 ? -14.828 -0.371 14.852 1.00 80.00 81 ARG A O 1
ATOM 643 N N . LYS A 1 82 ? -15.304 -2.560 14.627 1.00 69.31 82 LYS A N 1
ATOM 644 C CA . LYS A 1 82 ? -16.682 -2.336 14.193 1.00 69.31 82 LYS A CA 1
ATOM 645 C C . LYS A 1 82 ? -17.493 -1.900 15.413 1.00 69.31 82 LYS A C 1
ATOM 647 O O . LYS A 1 82 ? -17.566 -2.620 16.405 1.00 69.31 82 LYS A O 1
ATOM 652 N N . GLU A 1 83 ? -18.053 -0.695 15.377 1.00 65.38 83 GLU A N 1
ATOM 653 C CA . GLU A 1 83 ? -19.052 -0.304 16.369 1.00 65.38 83 GLU A CA 1
ATOM 654 C C . GLU A 1 83 ? -20.292 -1.168 16.120 1.00 65.38 83 GLU A C 1
ATOM 656 O O . GLU A 1 83 ? -20.942 -1.054 15.081 1.00 65.38 83 GLU A O 1
ATOM 661 N N . ASN A 1 84 ? -20.564 -2.099 17.033 1.00 53.78 84 ASN A N 1
ATOM 662 C CA . ASN A 1 84 ? -21.802 -2.866 17.016 1.00 53.78 84 ASN A CA 1
ATOM 663 C C . ASN A 1 84 ? -22.921 -1.919 17.476 1.00 53.78 84 ASN A C 1
ATOM 665 O O . ASN A 1 84 ? -22.945 -1.546 18.650 1.00 53.78 84 ASN A O 1
ATOM 669 N N . LEU A 1 85 ? -23.774 -1.494 16.539 1.00 43.53 85 LEU A N 1
ATOM 670 C CA . LEU A 1 85 ? -25.044 -0.812 16.816 1.00 43.53 85 LEU A CA 1
ATOM 671 C C . LEU A 1 85 ? -26.068 -1.789 17.401 1.00 43.53 85 LEU A C 1
ATOM 673 O O . LEU A 1 85 ? -26.109 -2.946 16.919 1.00 43.53 85 LEU A O 1
#

Sequence (85 aa):
MHIKDKQRAIDKAAALLSDEGRFVLSIDKNQDRYIDTGVSKIEIYPDDPKDIAACIKNAGMILNSLTETKFAYIFCTVHKRKENL

Secondary structure (DSSP, 8-state):
---S-HHHHHHHHHHTPPTT-EEEEEEE----SEEE-SS-EEE-----HHHHHHHHHHTTEEEEEEEE-SSEEEEEEEEPPP---

pLDDT: mean 93.83, std 9.0, range [43.53, 98.44]

Foldseek 3Di:
DADPCLLVVLLVVLVPADAQRKDKDKFWPDPDQWDDPVVDTDGHDHDDPVVNVVSCVVSQWAFPDWDDDPTIIMTIITHHGDDDD

Radius of gyration: 14.68 Å; chains: 1; bounding box: 45×22×35 Å